Protein AF-A0A0Q5XTB3-F1 (afdb_monomer)

Sequence (108 aa):
MIGFASEKLMALEVGTKTGAGYGEKNGFRLAQRNGYRNRDWETRAGTVELRIPKLRTGSYFPSFIEPRHMAEKALPAVIQEAYIQGVSTRSVDNLAKAMGRTKALHSP

Secondary structure (DSSP, 8-state):
-HHHHHHHHHHHHHHHHHTS-TT---TT----EEEEEEEEEEETTEEEEEEEEEESSS----TTB-TT--BBTHHHHHHHHHHHTT--HHHHHHHHHHTT--S-S---

Structure (mmCIF, N/CA/C/O backbone):
data_AF-A0A0Q5XTB3-F1
#
_entry.id   AF-A0A0Q5XTB3-F1
#
loop_
_atom_site.group_PDB
_atom_site.id
_atom_site.type_symbol
_atom_site.label_atom_id
_atom_site.label_alt_id
_atom_site.label_comp_id
_atom_site.label_asym_id
_atom_site.label_entity_id
_atom_site.label_seq_id
_atom_site.pdbx_PDB_ins_code
_atom_site.Cartn_x
_atom_site.Cartn_y
_atom_site.Cartn_z
_atom_site.occupancy
_atom_site.B_iso_or_equiv
_atom_site.auth_seq_id
_atom_site.auth_comp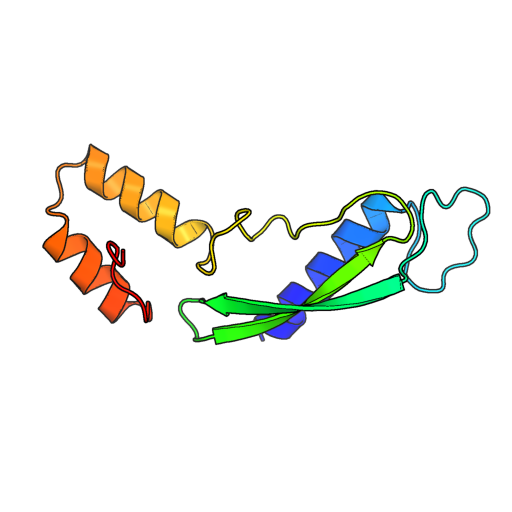_id
_atom_site.auth_asym_id
_atom_site.auth_atom_id
_atom_site.pdbx_PDB_model_num
ATOM 1 N N . MET A 1 1 ? -12.480 -10.373 -1.030 1.00 74.62 1 MET A N 1
ATOM 2 C CA . MET A 1 1 ? -12.607 -9.155 -1.868 1.00 74.62 1 MET A CA 1
ATOM 3 C C . MET A 1 1 ? -11.457 -8.174 -1.652 1.00 74.62 1 MET A C 1
ATOM 5 O O . MET A 1 1 ? -10.769 -7.880 -2.619 1.00 74.62 1 MET A O 1
ATOM 9 N N . ILE A 1 2 ? -11.182 -7.717 -0.422 1.00 81.31 2 ILE A N 1
ATOM 10 C CA . ILE A 1 2 ? -10.150 -6.690 -0.177 1.00 81.31 2 ILE A CA 1
ATOM 11 C C . ILE A 1 2 ? -8.719 -7.135 -0.540 1.00 81.31 2 ILE A C 1
ATOM 13 O O . ILE A 1 2 ? -8.020 -6.389 -1.210 1.00 81.31 2 ILE A O 1
ATOM 17 N N . GLY A 1 3 ? -8.316 -8.378 -0.235 1.00 84.81 3 GLY A N 1
ATOM 18 C CA . GLY A 1 3 ? -6.981 -8.883 -0.602 1.00 84.81 3 GLY A CA 1
ATOM 19 C C . GLY A 1 3 ? -6.714 -8.898 -2.113 1.00 84.81 3 GLY A C 1
ATOM 20 O O . GLY A 1 3 ? -5.632 -8.521 -2.553 1.00 84.81 3 GLY A O 1
ATOM 21 N N . PHE A 1 4 ? -7.728 -9.234 -2.917 1.00 83.75 4 PHE A N 1
ATOM 22 C CA . PHE A 1 4 ? -7.643 -9.173 -4.379 1.00 83.75 4 PHE A CA 1
ATOM 23 C C . PHE A 1 4 ? -7.477 -7.731 -4.876 1.00 83.75 4 PHE A C 1
ATOM 25 O O . PHE A 1 4 ? -6.622 -7.457 -5.717 1.00 83.75 4 PHE A O 1
ATOM 32 N N . ALA A 1 5 ? -8.263 -6.797 -4.330 1.00 86.44 5 ALA A N 1
ATOM 33 C CA . ALA A 1 5 ? -8.138 -5.381 -4.660 1.00 86.44 5 ALA A CA 1
ATOM 34 C C . ALA A 1 5 ? -6.746 -4.836 -4.293 1.00 86.44 5 ALA A C 1
ATOM 36 O O . ALA A 1 5 ? -6.124 -4.163 -5.112 1.00 86.44 5 ALA A O 1
ATOM 37 N N . SER A 1 6 ? -6.215 -5.191 -3.119 1.00 89.44 6 SER A N 1
ATOM 38 C CA . SER A 1 6 ? -4.861 -4.821 -2.692 1.00 89.44 6 SER A CA 1
ATOM 39 C C . SER A 1 6 ? -3.789 -5.374 -3.623 1.00 89.44 6 SER A C 1
ATOM 41 O O . SER A 1 6 ? -2.874 -4.646 -3.996 1.00 89.44 6 SER A O 1
ATOM 43 N N . GLU A 1 7 ? -3.895 -6.638 -4.040 1.00 90.56 7 GLU A N 1
ATOM 44 C CA . GLU A 1 7 ? -2.954 -7.236 -4.989 1.00 90.56 7 GLU A CA 1
ATOM 45 C C . GLU A 1 7 ? -2.952 -6.491 -6.330 1.00 90.56 7 GLU A C 1
ATOM 47 O O . GLU A 1 7 ? -1.888 -6.147 -6.854 1.00 90.56 7 GLU A O 1
ATOM 52 N N . LYS A 1 8 ? -4.139 -6.185 -6.870 1.00 91.25 8 LYS A N 1
ATOM 53 C CA . LYS A 1 8 ? -4.274 -5.437 -8.128 1.00 91.25 8 LYS A CA 1
ATOM 54 C C . LYS A 1 8 ? -3.747 -4.014 -8.007 1.00 91.25 8 LYS A C 1
ATOM 56 O O . LYS A 1 8 ? -3.019 -3.570 -8.894 1.00 91.25 8 LYS A O 1
ATOM 61 N N . LEU A 1 9 ? -4.040 -3.331 -6.903 1.00 91.69 9 LEU A N 1
ATOM 62 C CA . LEU A 1 9 ? -3.540 -1.985 -6.654 1.00 91.69 9 LEU A CA 1
ATOM 63 C C . LEU A 1 9 ? -2.010 -1.974 -6.552 1.00 91.69 9 LEU A C 1
ATOM 65 O O . LEU A 1 9 ? -1.360 -1.172 -7.219 1.00 91.69 9 LEU A O 1
ATOM 69 N N . MET A 1 10 ? -1.414 -2.928 -5.828 1.00 94.62 10 MET A N 1
ATOM 70 C CA . MET A 1 10 ? 0.045 -3.068 -5.775 1.00 94.62 10 MET A CA 1
ATOM 71 C C . MET A 1 10 ? 0.648 -3.365 -7.154 1.00 94.62 10 MET A C 1
ATOM 73 O O . MET A 1 10 ? 1.710 -2.844 -7.502 1.00 94.62 10 MET A O 1
ATOM 77 N N . ALA A 1 11 ? -0.011 -4.196 -7.965 1.00 90.94 11 ALA A N 1
ATOM 78 C CA . ALA A 1 11 ? 0.454 -4.498 -9.313 1.00 90.94 11 ALA A CA 1
ATOM 79 C C . ALA A 1 11 ? 0.461 -3.255 -10.217 1.00 90.94 11 ALA A C 1
ATOM 81 O O . ALA A 1 11 ? 1.419 -3.103 -10.983 1.00 90.94 11 ALA A O 1
ATOM 82 N N . LEU A 1 12 ? -0.552 -2.389 -10.100 1.00 92.50 12 LEU A N 1
ATOM 83 C CA . LEU A 1 12 ? -0.654 -1.115 -10.816 1.00 92.50 12 LEU A CA 1
ATOM 84 C C . LEU A 1 12 ? 0.409 -0.117 -10.350 1.00 92.50 12 LEU A C 1
ATOM 86 O O . LEU A 1 12 ? 1.174 0.371 -11.174 1.00 92.50 12 LEU A O 1
ATOM 90 N N . GLU A 1 13 ? 0.531 0.118 -9.040 1.00 93.69 13 GLU A N 1
ATOM 91 C CA . GLU A 1 13 ? 1.528 1.042 -8.478 1.00 93.69 13 GLU A CA 1
ATO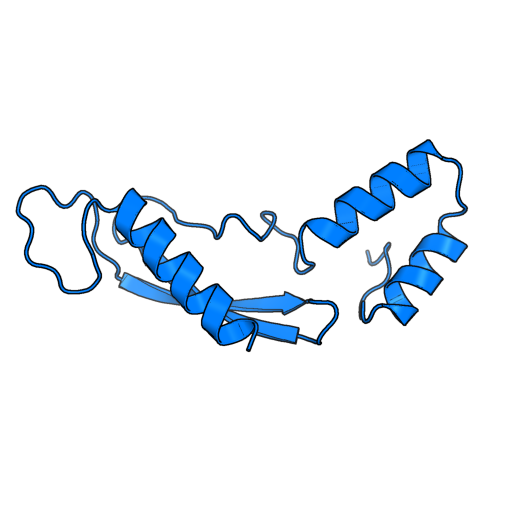M 92 C C . GLU A 1 13 ? 2.955 0.666 -8.897 1.00 93.69 13 GLU A C 1
ATOM 94 O O . GLU A 1 13 ? 3.752 1.516 -9.300 1.00 93.69 13 GLU A O 1
ATOM 99 N N . VAL A 1 14 ? 3.285 -0.629 -8.846 1.00 95.00 14 VAL A N 1
ATOM 100 C CA . VAL A 1 14 ? 4.592 -1.110 -9.297 1.00 95.00 14 VAL A CA 1
ATOM 101 C C . VAL A 1 14 ? 4.740 -0.985 -10.812 1.00 95.00 14 VAL A C 1
ATOM 103 O O . VAL A 1 14 ? 5.840 -0.703 -11.285 1.00 95.00 14 VAL A O 1
ATOM 106 N N . GLY A 1 15 ? 3.669 -1.189 -11.581 1.00 92.12 15 GLY A N 1
ATOM 107 C CA . GLY A 1 15 ? 3.667 -0.953 -13.025 1.00 92.12 15 GLY A CA 1
ATOM 108 C C . GLY A 1 15 ? 4.063 0.486 -13.350 1.00 92.12 15 GLY A C 1
ATOM 109 O O . GLY A 1 15 ? 5.057 0.704 -14.037 1.00 92.12 15 GLY A O 1
ATOM 110 N N . THR A 1 16 ? 3.384 1.454 -12.732 1.00 92.44 16 THR A N 1
ATOM 111 C CA . THR A 1 16 ? 3.703 2.884 -12.842 1.00 92.44 16 THR A CA 1
ATOM 112 C C . THR A 1 16 ? 5.148 3.175 -12.439 1.00 92.44 16 THR A C 1
ATOM 114 O O . THR A 1 16 ? 5.861 3.875 -13.148 1.00 92.44 16 THR A O 1
ATOM 117 N N . LYS A 1 17 ? 5.626 2.590 -11.332 1.00 92.25 17 LYS A N 1
ATOM 118 C CA . LYS A 1 17 ? 6.992 2.822 -10.836 1.00 92.25 17 LYS A CA 1
ATOM 119 C C . LYS A 1 17 ? 8.086 2.234 -11.730 1.00 92.25 17 LYS A C 1
ATOM 121 O O . LYS A 1 17 ? 9.185 2.774 -11.794 1.00 92.25 17 LYS A O 1
ATOM 126 N N . THR A 1 18 ? 7.816 1.099 -12.368 1.00 94.06 18 THR A N 1
ATOM 127 C CA . THR A 1 18 ? 8.786 0.408 -13.235 1.00 94.06 18 THR A CA 1
ATOM 128 C C . THR A 1 18 ? 8.673 0.826 -14.701 1.00 94.06 18 THR A C 1
ATOM 130 O O . THR A 1 18 ? 9.562 0.494 -15.484 1.00 94.06 18 THR A O 1
ATOM 133 N N . GLY A 1 19 ? 7.613 1.557 -15.061 1.00 93.25 19 GLY A N 1
ATOM 134 C CA . GLY A 1 19 ? 7.292 1.942 -16.434 1.00 93.25 19 GLY A CA 1
ATOM 135 C C . GLY A 1 19 ? 6.767 0.790 -17.295 1.00 93.25 19 GLY A C 1
ATOM 136 O O . GLY A 1 19 ? 6.707 0.932 -18.510 1.00 93.25 19 GLY A O 1
ATOM 137 N N . ALA A 1 20 ? 6.439 -0.363 -16.698 1.00 92.62 20 ALA A N 1
ATOM 138 C CA . ALA A 1 20 ? 5.977 -1.542 -17.425 1.00 92.62 20 ALA A CA 1
ATOM 139 C C . ALA A 1 20 ? 5.202 -2.519 -16.524 1.00 92.62 20 ALA A C 1
ATOM 141 O O . ALA A 1 20 ? 5.495 -2.684 -15.337 1.00 92.62 20 ALA A O 1
ATOM 142 N N . GLY A 1 21 ? 4.245 -3.239 -17.103 1.00 89.31 21 GLY A N 1
ATOM 143 C CA . GLY A 1 21 ? 3.511 -4.314 -16.444 1.00 89.31 21 GLY A CA 1
ATOM 144 C C . GLY A 1 21 ? 4.385 -5.519 -16.075 1.00 89.31 21 GLY A C 1
ATOM 145 O O . GLY A 1 21 ? 5.542 -5.659 -16.481 1.00 89.31 21 GLY A O 1
ATOM 146 N N . TYR A 1 22 ? 3.847 -6.447 -15.283 1.00 87.06 22 TYR A N 1
ATOM 147 C CA . TYR A 1 22 ? 4.573 -7.682 -14.970 1.00 87.06 22 TYR A CA 1
ATOM 148 C C . TYR A 1 22 ? 4.762 -8.539 -16.232 1.00 87.06 22 TYR A C 1
ATOM 150 O O . TYR A 1 22 ? 3.808 -8.769 -16.963 1.00 87.06 22 TYR A O 1
ATOM 158 N N . GLY A 1 23 ? 5.994 -8.983 -16.502 1.00 86.88 23 GLY A N 1
ATOM 159 C CA . GLY A 1 23 ? 6.330 -9.776 -17.697 1.00 86.88 23 GLY A CA 1
ATOM 160 C C . GLY A 1 23 ? 6.336 -9.014 -19.032 1.00 86.88 23 GLY A C 1
ATOM 161 O O . GLY A 1 23 ? 6.756 -9.572 -20.041 1.00 86.88 23 GLY A O 1
ATOM 162 N N . GLU A 1 24 ? 5.924 -7.747 -19.053 1.00 91.44 24 GLU A N 1
ATOM 163 C CA . GLU A 1 24 ? 5.853 -6.943 -20.277 1.00 91.44 24 GLU A CA 1
ATOM 164 C C . GLU A 1 24 ? 7.247 -6.636 -20.853 1.00 91.44 24 GLU A C 1
ATOM 166 O O . GLU A 1 24 ? 8.116 -6.081 -20.172 1.00 91.44 24 GLU A O 1
ATOM 171 N N . LYS A 1 25 ? 7.474 -6.954 -22.129 1.00 91.56 25 LYS A N 1
ATOM 172 C CA . LYS A 1 25 ? 8.718 -6.589 -22.817 1.00 91.56 25 LYS A CA 1
ATOM 173 C C . LYS A 1 25 ? 8.697 -5.097 -23.153 1.00 91.56 25 LYS A C 1
ATOM 175 O O . LYS A 1 25 ? 7.987 -4.685 -24.059 1.00 91.56 25 LYS A O 1
ATOM 180 N N . ASN A 1 26 ? 9.494 -4.308 -22.438 1.00 92.25 26 ASN A N 1
ATOM 181 C CA . ASN A 1 26 ? 9.635 -2.871 -22.664 1.00 92.25 26 ASN A CA 1
ATOM 182 C C . ASN A 1 26 ? 11.105 -2.460 -22.480 1.00 92.25 26 ASN A C 1
ATOM 184 O O . ASN A 1 26 ? 11.682 -2.693 -21.414 1.00 92.25 26 ASN A O 1
ATOM 188 N N . GLY A 1 27 ? 11.704 -1.871 -23.521 1.00 90.50 27 GLY A N 1
ATOM 189 C CA . GLY A 1 27 ? 13.103 -1.425 -23.522 1.00 90.50 27 GLY A CA 1
ATOM 190 C C . GLY A 1 27 ? 13.384 -0.228 -22.607 1.00 90.50 27 GLY A C 1
ATOM 191 O O . GLY A 1 27 ? 14.525 -0.027 -22.211 1.00 90.50 27 GLY A O 1
ATOM 192 N N . PHE A 1 28 ? 12.351 0.519 -22.214 1.00 92.94 28 PHE A N 1
ATOM 193 C CA . PHE A 1 28 ? 12.438 1.677 -21.318 1.00 92.94 28 PHE A CA 1
ATOM 194 C C . PHE A 1 28 ? 12.130 1.335 -19.851 1.00 92.94 28 PHE A C 1
ATOM 196 O O . PHE A 1 28 ? 11.967 2.227 -19.020 1.00 92.94 28 PHE A O 1
ATOM 203 N N . ARG A 1 29 ? 12.024 0.044 -19.505 1.00 94.88 29 ARG A N 1
ATOM 204 C CA . ARG A 1 29 ? 11.726 -0.391 -18.135 1.00 94.88 29 ARG A CA 1
ATOM 205 C C . ARG A 1 29 ? 12.813 0.066 -17.159 1.00 94.88 29 ARG A C 1
ATOM 207 O O . ARG A 1 29 ? 13.983 -0.267 -17.316 1.00 94.88 29 ARG A O 1
ATOM 214 N N . LEU A 1 30 ? 12.387 0.713 -16.077 1.00 94.56 30 LEU A N 1
ATOM 215 C CA . LEU A 1 30 ? 13.279 1.311 -15.080 1.00 94.56 30 LEU A CA 1
ATOM 216 C C . LEU A 1 30 ?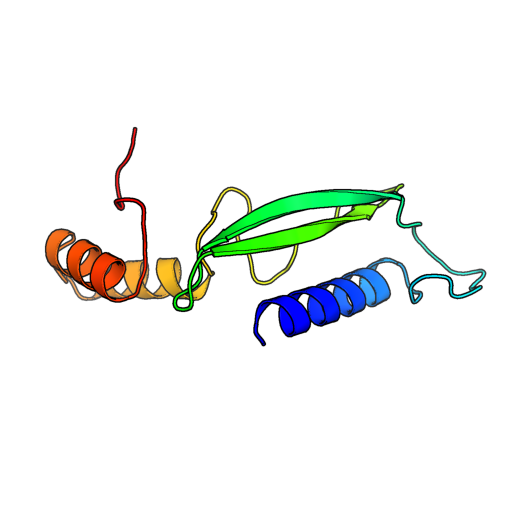 13.780 0.312 -14.027 1.00 94.56 30 LEU A C 1
ATOM 218 O O . LEU A 1 30 ? 14.896 0.433 -13.529 1.00 94.56 30 LEU A O 1
ATOM 222 N N . ALA A 1 31 ? 12.963 -0.678 -13.657 1.00 94.25 31 ALA A N 1
ATOM 223 C CA . ALA A 1 31 ? 13.346 -1.699 -12.685 1.00 94.25 31 ALA A CA 1
ATOM 224 C C . ALA A 1 31 ? 12.584 -3.014 -12.890 1.00 94.25 31 ALA A C 1
ATOM 226 O O . ALA A 1 31 ? 11.467 -3.045 -13.402 1.00 94.25 31 ALA A O 1
ATOM 227 N N . GLN A 1 32 ? 13.193 -4.118 -12.455 1.00 92.69 32 GLN A N 1
ATOM 228 C CA . GLN A 1 32 ? 12.592 -5.454 -12.486 1.00 92.69 32 GLN A CA 1
ATOM 229 C C . GLN A 1 32 ? 12.025 -5.835 -11.119 1.00 92.69 32 GLN A C 1
ATOM 231 O O . GLN A 1 32 ? 12.587 -5.463 -10.088 1.00 92.69 32 GLN A O 1
ATOM 236 N N . ARG A 1 33 ? 10.945 -6.623 -11.099 1.00 92.81 33 ARG A N 1
ATOM 237 C CA . ARG A 1 33 ? 10.448 -7.251 -9.864 1.00 92.81 33 ARG A CA 1
ATOM 238 C C . ARG A 1 33 ? 11.306 -8.476 -9.533 1.00 92.81 33 ARG A C 1
ATOM 240 O O . ARG A 1 33 ? 11.674 -9.216 -10.438 1.00 92.81 33 ARG A O 1
ATOM 247 N N . ASN A 1 34 ? 11.606 -8.703 -8.257 1.00 93.62 34 ASN A N 1
ATOM 248 C CA . ASN A 1 34 ? 12.435 -9.821 -7.796 1.00 93.62 34 ASN A CA 1
ATOM 249 C C . ASN A 1 34 ? 11.797 -10.534 -6.594 1.00 93.62 34 ASN A C 1
ATOM 251 O O . ASN A 1 34 ? 12.283 -10.458 -5.465 1.00 93.62 34 ASN A O 1
ATOM 255 N N . GLY A 1 35 ? 10.663 -11.191 -6.836 1.00 93.56 35 GLY A N 1
ATOM 256 C CA . GLY A 1 35 ? 9.892 -11.885 -5.808 1.00 93.56 35 GLY A CA 1
ATOM 257 C C . GLY A 1 35 ? 9.095 -10.948 -4.898 1.00 93.56 35 GLY A C 1
ATOM 258 O O . GLY A 1 35 ? 8.831 -9.789 -5.228 1.00 93.56 35 GLY A O 1
ATOM 259 N N . TYR A 1 36 ? 8.707 -11.474 -3.737 1.00 95.06 36 TYR A N 1
ATOM 260 C CA . TYR A 1 36 ? 7.766 -10.837 -2.815 1.00 95.06 36 TYR A CA 1
ATOM 261 C C . TYR A 1 36 ? 8.282 -10.888 -1.376 1.00 95.06 36 TYR A C 1
ATOM 263 O O . TYR A 1 36 ? 9.186 -11.665 -1.059 1.00 95.06 36 TYR A O 1
ATOM 271 N N . ARG A 1 37 ? 7.722 -10.037 -0.520 1.00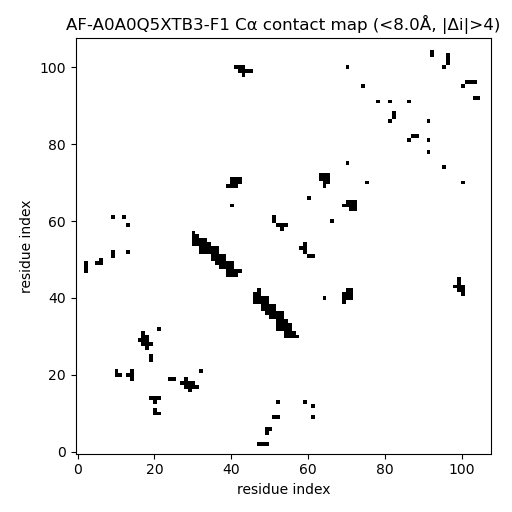 93.62 37 ARG A N 1
ATOM 272 C CA . ARG A 1 37 ? 7.854 -10.114 0.937 1.00 93.62 37 ARG A CA 1
ATOM 273 C C . ARG A 1 37 ? 6.462 -10.183 1.556 1.00 93.62 37 ARG A C 1
ATOM 275 O O . ARG A 1 37 ? 5.589 -9.424 1.133 1.00 93.62 37 ARG A O 1
ATOM 282 N N . ASN A 1 38 ? 6.279 -11.071 2.523 1.00 93.44 38 ASN A N 1
ATOM 283 C CA . ASN A 1 38 ? 5.000 -11.223 3.206 1.00 93.44 38 ASN A CA 1
ATOM 284 C C . ASN A 1 38 ? 4.883 -10.181 4.318 1.00 93.44 38 ASN A C 1
ATOM 286 O O . ASN A 1 38 ? 5.882 -9.823 4.951 1.00 93.44 38 ASN A O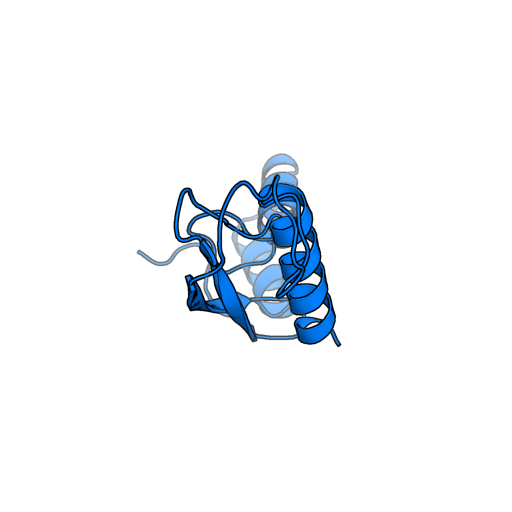 1
ATOM 290 N N . ARG A 1 39 ? 3.677 -9.656 4.512 1.00 90.75 39 ARG A N 1
ATOM 291 C CA . ARG A 1 39 ? 3.366 -8.728 5.595 1.00 90.75 39 ARG A CA 1
ATOM 292 C C . ARG A 1 39 ? 1.879 -8.749 5.903 1.00 90.75 39 ARG A C 1
ATOM 294 O O . ARG A 1 39 ? 1.073 -8.594 4.993 1.00 90.75 39 ARG A O 1
ATOM 301 N N . ASP A 1 40 ? 1.548 -8.827 7.182 1.00 90.50 40 ASP A N 1
ATOM 302 C CA . ASP A 1 40 ? 0.166 -8.724 7.635 1.00 90.50 40 ASP A CA 1
ATOM 303 C C . ASP A 1 40 ? -0.335 -7.283 7.561 1.00 90.50 40 ASP A C 1
ATOM 305 O O . ASP A 1 40 ? 0.359 -6.335 7.947 1.00 90.50 40 ASP A O 1
ATOM 309 N N . TRP A 1 41 ? -1.555 -7.131 7.060 1.00 88.69 41 TRP A N 1
ATOM 310 C CA . TRP A 1 41 ? -2.286 -5.877 7.024 1.00 88.69 41 TRP A CA 1
ATOM 311 C C . TRP A 1 41 ? -3.596 -6.027 7.792 1.00 88.69 41 TRP A C 1
ATOM 313 O O . TRP A 1 41 ? -4.490 -6.770 7.390 1.00 88.69 41 TRP A O 1
ATOM 323 N N . GLU A 1 42 ? -3.688 -5.336 8.923 1.00 84.25 42 GLU A N 1
ATOM 324 C CA . GLU A 1 42 ? -4.877 -5.302 9.766 1.00 84.25 42 GLU A CA 1
ATOM 325 C C . GLU A 1 42 ? -5.897 -4.331 9.159 1.00 84.25 42 GLU A C 1
ATOM 327 O O . GLU A 1 42 ? -5.662 -3.120 9.069 1.00 84.25 42 GLU A O 1
ATOM 332 N N . THR A 1 43 ? -7.042 -4.876 8.749 1.00 78.31 43 THR A N 1
ATOM 333 C CA . THR A 1 43 ? -8.185 -4.117 8.229 1.00 78.31 43 THR A CA 1
ATOM 334 C C . THR A 1 43 ? -9.407 -4.344 9.113 1.00 78.31 43 THR A C 1
ATOM 336 O O . THR A 1 43 ? -9.456 -5.293 9.895 1.00 78.31 43 THR A O 1
ATOM 339 N N . ARG A 1 44 ? -10.449 -3.524 8.944 1.00 75.25 44 ARG A N 1
ATOM 340 C CA . ARG A 1 44 ? -11.729 -3.714 9.656 1.00 75.25 44 ARG A CA 1
ATOM 341 C C . ARG A 1 44 ? -12.417 -5.046 9.333 1.00 75.25 44 ARG A C 1
ATOM 343 O O . ARG A 1 44 ? -13.228 -5.522 10.115 1.00 75.25 44 ARG A O 1
ATOM 350 N N . ALA A 1 45 ? -12.102 -5.644 8.182 1.00 79.56 45 ALA A N 1
ATOM 351 C CA . ALA A 1 45 ? -12.631 -6.939 7.755 1.00 79.56 45 ALA A CA 1
ATOM 352 C C . ALA A 1 45 ? -11.756 -8.127 8.207 1.00 79.56 45 ALA A C 1
ATOM 354 O O . ALA A 1 45 ? -11.983 -9.254 7.768 1.00 79.56 45 ALA A O 1
ATOM 355 N N . GLY A 1 46 ? -10.749 -7.877 9.051 1.00 83.25 46 GLY A N 1
ATOM 356 C CA . GLY A 1 46 ? -9.771 -8.857 9.508 1.00 83.25 46 GLY A CA 1
ATOM 357 C C . GLY A 1 46 ? -8.380 -8.650 8.905 1.00 83.25 46 GLY A C 1
ATOM 358 O O . GLY A 1 46 ? -8.120 -7.698 8.160 1.00 83.25 46 GLY A O 1
ATOM 359 N N . THR A 1 47 ? -7.469 -9.553 9.256 1.00 87.44 47 THR A N 1
ATOM 360 C CA . THR A 1 47 ? -6.077 -9.524 8.797 1.00 87.44 47 THR A CA 1
ATOM 361 C C . THR A 1 47 ? -5.954 -10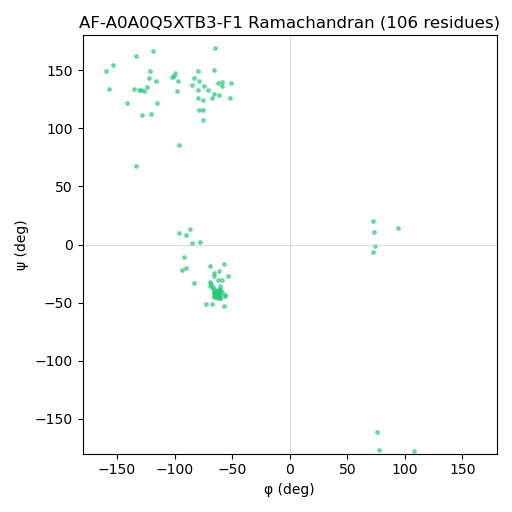.093 7.390 1.00 87.44 47 THR A C 1
ATOM 363 O O . THR A 1 47 ? -6.468 -11.169 7.088 1.00 87.44 47 THR A O 1
ATOM 366 N N . VAL A 1 48 ? -5.237 -9.376 6.530 1.00 90.44 48 VAL A N 1
ATOM 367 C CA . VAL A 1 48 ? -4.930 -9.776 5.157 1.00 90.44 48 VAL A CA 1
ATOM 368 C C . VAL A 1 48 ? -3.425 -9.976 5.035 1.00 90.44 48 VAL A C 1
ATOM 370 O O . VAL A 1 48 ? -2.658 -9.040 5.258 1.00 90.44 48 VAL A O 1
ATOM 373 N N . GLU A 1 49 ? -2.989 -11.170 4.640 1.00 91.94 49 GLU A N 1
ATOM 374 C CA . GLU A 1 49 ? -1.582 -11.407 4.311 1.00 91.94 49 GLU A CA 1
ATOM 375 C C . GLU A 1 49 ? -1.267 -10.789 2.942 1.00 91.94 49 GLU A C 1
ATOM 377 O O . GLU A 1 49 ? -1.807 -11.185 1.906 1.00 91.94 49 GLU A O 1
ATOM 382 N N . LEU A 1 50 ? -0.383 -9.794 2.920 1.00 93.56 50 LEU A N 1
ATOM 383 C CA . LEU A 1 50 ? 0.046 -9.135 1.696 1.00 93.56 50 LEU A CA 1
ATOM 384 C C . LEU A 1 50 ? 1.362 -9.699 1.196 1.00 93.56 50 LEU A C 1
ATOM 386 O O . LEU A 1 50 ? 2.362 -9.743 1.911 1.00 93.56 50 LEU A O 1
ATOM 390 N N . ARG A 1 51 ? 1.397 -10.005 -0.100 1.00 94.94 51 ARG A N 1
ATOM 391 C CA . ARG A 1 51 ? 2.621 -10.335 -0.833 1.00 94.94 51 ARG A CA 1
ATOM 392 C C . ARG A 1 51 ? 3.128 -9.083 -1.530 1.00 94.94 51 ARG A C 1
ATOM 394 O O . ARG A 1 51 ? 2.815 -8.832 -2.691 1.00 94.94 51 ARG A O 1
ATOM 401 N N . ILE A 1 52 ? 3.903 -8.269 -0.821 1.00 94.56 52 ILE A N 1
ATOM 402 C CA . ILE A 1 52 ? 4.386 -6.991 -1.349 1.00 94.56 52 ILE A CA 1
ATOM 403 C C . ILE A 1 52 ? 5.526 -7.246 -2.353 1.00 94.56 52 ILE A C 1
ATOM 405 O O . ILE A 1 52 ? 6.532 -7.860 -1.979 1.00 94.56 52 ILE A O 1
ATOM 409 N N . PRO A 1 53 ? 5.435 -6.766 -3.609 1.00 95.56 53 PRO A N 1
ATOM 410 C CA . PRO A 1 53 ? 6.500 -6.923 -4.595 1.00 95.56 53 PRO A CA 1
ATOM 411 C C . PRO A 1 53 ? 7.835 -6.310 -4.149 1.00 95.56 53 PRO A C 1
ATOM 413 O O . PRO A 1 53 ? 7.892 -5.212 -3.586 1.00 95.56 53 PRO A O 1
ATOM 416 N N . LYS A 1 54 ? 8.931 -7.012 -4.440 1.00 95.31 54 LYS A N 1
ATOM 417 C CA . LYS A 1 54 ? 10.300 -6.498 -4.307 1.00 95.31 54 LYS A CA 1
ATOM 418 C C . LYS A 1 54 ? 10.788 -6.002 -5.662 1.00 95.31 54 LYS A C 1
ATOM 420 O O . LYS A 1 54 ? 10.526 -6.640 -6.679 1.00 95.31 54 LYS A O 1
ATOM 425 N N . LEU A 1 55 ? 11.517 -4.891 -5.672 1.00 95.19 55 LEU A N 1
ATOM 426 C CA . LEU A 1 55 ? 12.208 -4.395 -6.860 1.00 95.19 55 LEU A CA 1
ATOM 427 C C . LEU A 1 55 ? 13.688 -4.765 -6.779 1.00 95.19 55 LEU A C 1
ATOM 429 O O . LEU A 1 55 ? 14.258 -4.800 -5.692 1.00 95.19 55 LEU A O 1
ATOM 433 N N . ARG A 1 56 ? 14.301 -5.064 -7.927 1.00 92.81 56 ARG A N 1
ATOM 434 C CA . ARG A 1 56 ? 15.742 -5.339 -8.035 1.00 92.81 56 ARG A CA 1
ATOM 435 C C . ARG A 1 56 ? 16.573 -4.077 -7.797 1.00 92.81 56 ARG A C 1
ATOM 437 O O . ARG A 1 56 ? 17.652 -4.170 -7.228 1.00 92.81 56 ARG A O 1
ATOM 444 N N . THR A 1 57 ? 16.028 -2.929 -8.194 1.00 91.75 57 THR A N 1
ATOM 445 C CA . THR A 1 57 ? 16.607 -1.599 -7.987 1.00 91.75 57 THR A CA 1
ATOM 446 C C . THR A 1 57 ? 15.534 -0.679 -7.411 1.00 91.75 57 THR A C 1
ATOM 448 O O . THR A 1 57 ? 14.408 -0.648 -7.913 1.00 91.75 57 THR A O 1
ATOM 451 N N . GLY A 1 58 ? 15.877 0.063 -6.357 1.00 91.25 58 GLY A N 1
ATOM 452 C CA . GLY A 1 58 ? 14.941 0.916 -5.622 1.00 91.25 58 GLY A CA 1
ATOM 453 C C . GLY A 1 58 ? 14.026 0.148 -4.660 1.00 91.25 58 GLY A C 1
ATOM 454 O O . GLY A 1 58 ? 14.134 -1.064 -4.483 1.00 91.25 58 GLY A O 1
ATOM 455 N N . SER A 1 59 ? 13.110 0.868 -4.014 1.00 89.69 59 SER A N 1
ATOM 456 C CA . SER A 1 59 ? 12.161 0.310 -3.046 1.00 89.69 59 SER A CA 1
ATOM 457 C C . SER A 1 59 ? 10.719 0.558 -3.478 1.00 89.69 59 SER A C 1
ATOM 459 O O . SER A 1 59 ? 10.403 1.551 -4.130 1.00 89.69 59 SER A O 1
ATOM 461 N N . TYR A 1 60 ? 9.815 -0.344 -3.113 1.00 91.62 60 TYR A N 1
ATOM 462 C CA . TYR A 1 60 ? 8.376 -0.158 -3.278 1.00 91.62 60 TYR A CA 1
ATOM 463 C C . TYR A 1 60 ? 7.690 -0.450 -1.952 1.00 91.62 60 TYR A C 1
ATOM 465 O O . TYR A 1 60 ? 7.991 -1.471 -1.331 1.00 91.62 60 TYR A O 1
ATOM 473 N N . PHE A 1 61 ? 6.780 0.422 -1.532 1.00 90.56 61 PHE A N 1
ATOM 474 C CA . PHE A 1 61 ? 5.907 0.218 -0.384 1.00 90.56 61 PHE A CA 1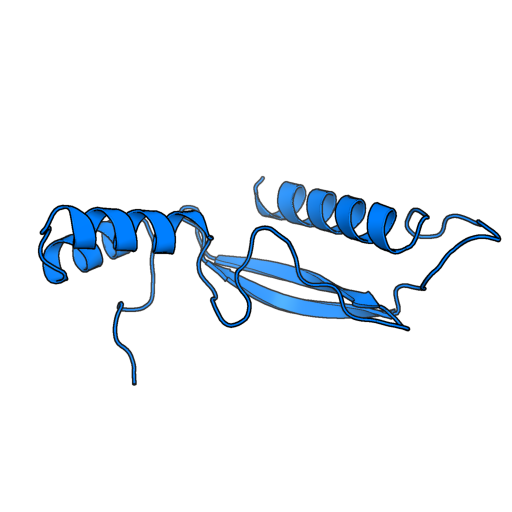
ATOM 475 C C . PHE A 1 61 ? 4.486 0.633 -0.790 1.00 90.56 61 PHE A C 1
ATOM 477 O O . PHE A 1 61 ? 4.365 1.682 -1.426 1.00 90.56 61 PHE A O 1
ATOM 484 N N . PRO A 1 62 ? 3.447 -0.166 -0.481 1.00 91.06 62 PRO A N 1
ATOM 485 C CA . PRO A 1 62 ? 2.090 0.136 -0.921 1.00 91.06 62 PRO A CA 1
ATOM 486 C C . PRO A 1 62 ? 1.588 1.456 -0.345 1.00 91.06 62 PRO A C 1
ATOM 488 O O . PRO A 1 62 ? 1.802 1.730 0.837 1.00 91.06 62 PRO A O 1
ATOM 491 N N . SER A 1 63 ? 0.897 2.259 -1.155 1.00 86.75 63 SER A N 1
ATOM 492 C CA . SER A 1 63 ? 0.438 3.589 -0.727 1.00 86.75 63 SER A CA 1
ATOM 493 C C . SER A 1 63 ? -0.612 3.547 0.389 1.00 86.75 63 SER A C 1
ATOM 495 O O . SER A 1 63 ? -0.724 4.496 1.164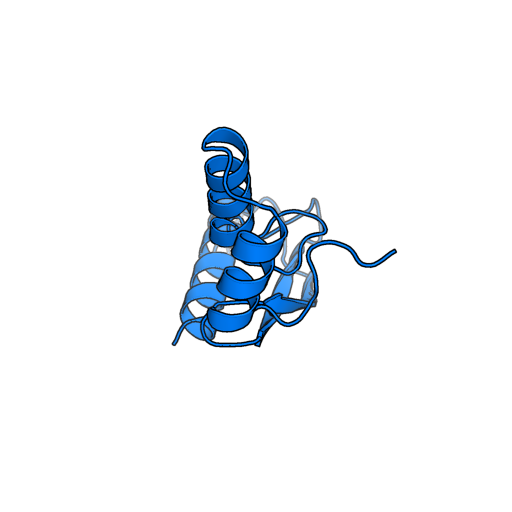 1.00 86.75 63 SER A O 1
ATOM 497 N N . PHE A 1 64 ? -1.352 2.445 0.510 1.00 84.44 64 PHE A N 1
ATOM 498 C CA . PHE A 1 64 ? -2.432 2.255 1.481 1.00 84.44 64 PHE A CA 1
ATOM 499 C C . PHE A 1 64 ? -1.953 1.774 2.863 1.00 84.44 64 PHE A C 1
ATOM 501 O O . PHE A 1 64 ? -2.766 1.586 3.768 1.00 84.44 64 PHE A O 1
ATOM 508 N N . ILE A 1 65 ? -0.637 1.613 3.050 1.00 84.62 65 ILE A N 1
ATOM 509 C CA . ILE A 1 65 ? -0.019 1.232 4.325 1.00 84.62 65 ILE A CA 1
ATOM 510 C C . ILE A 1 65 ? 0.988 2.304 4.725 1.00 84.62 65 ILE A C 1
ATOM 512 O O . ILE A 1 65 ? 1.696 2.864 3.888 1.00 84.62 65 ILE A O 1
ATOM 516 N N . GLU A 1 66 ? 1.079 2.586 6.019 1.00 75.75 66 GLU A N 1
ATOM 517 C CA . GLU A 1 66 ? 2.152 3.418 6.556 1.00 75.75 66 GLU A CA 1
ATOM 518 C C . GLU A 1 66 ? 3.410 2.593 6.849 1.00 75.75 66 GLU A C 1
ATOM 520 O O . GLU A 1 66 ? 3.329 1.493 7.412 1.00 75.75 66 GLU A O 1
ATOM 525 N N . PRO A 1 67 ? 4.605 3.105 6.505 1.00 70.44 67 PRO A N 1
ATOM 526 C CA . PRO A 1 67 ? 5.849 2.468 6.904 1.00 70.44 67 PRO A CA 1
ATOM 527 C C . PRO A 1 67 ? 5.856 2.217 8.419 1.00 70.44 67 PRO A C 1
ATOM 529 O O . PRO A 1 67 ? 5.671 3.140 9.200 1.00 70.44 67 PRO A O 1
ATOM 532 N N . ARG A 1 68 ? 6.101 0.961 8.823 1.00 71.75 68 ARG A N 1
ATOM 533 C CA . ARG A 1 68 ? 6.113 0.465 10.224 1.00 71.75 68 ARG A CA 1
ATOM 534 C C . ARG A 1 68 ? 4.754 0.296 10.925 1.00 71.75 68 ARG A C 1
ATOM 536 O O . ARG A 1 68 ? 4.747 -0.262 12.014 1.00 71.75 68 ARG A O 1
ATOM 543 N N . HIS A 1 69 ? 3.627 0.612 10.289 1.00 73.38 69 HIS A N 1
ATOM 544 C CA . HIS A 1 69 ? 2.299 0.313 10.844 1.00 73.38 69 HIS A CA 1
ATOM 545 C C . HIS A 1 69 ? 1.670 -0.919 10.175 1.00 73.38 69 HIS A C 1
ATOM 547 O O . HIS A 1 69 ? 1.896 -1.182 8.991 1.00 73.38 69 HIS A O 1
ATOM 553 N N . MET A 1 70 ? 0.930 -1.713 10.955 1.00 69.00 70 MET A N 1
ATOM 554 C CA . MET A 1 70 ? 0.168 -2.870 10.452 1.00 69.00 70 MET A CA 1
ATOM 555 C C . MET A 1 70 ? -1.282 -2.503 10.126 1.00 69.00 70 MET A C 1
ATOM 557 O O . MET A 1 70 ? -1.911 -3.190 9.333 1.00 69.00 70 MET A O 1
ATOM 561 N N . ALA A 1 71 ? -1.797 -1.419 10.709 1.00 68.62 71 ALA A N 1
ATOM 562 C CA . ALA A 1 71 ? -3.168 -0.969 10.512 1.00 68.62 71 ALA A CA 1
ATOM 563 C C . ALA A 1 71 ? -3.337 -0.199 9.196 1.00 68.62 71 ALA A C 1
ATOM 565 O O . ALA A 1 71 ? -2.436 0.506 8.738 1.00 68.62 71 ALA A O 1
ATOM 566 N N . GLU A 1 72 ? -4.528 -0.304 8.617 1.00 68.50 72 GLU A N 1
ATOM 567 C CA . GLU A 1 72 ? -5.011 0.577 7.556 1.00 68.50 72 GLU A CA 1
ATOM 568 C C . GLU A 1 72 ? -4.873 2.069 7.913 1.00 68.50 72 GLU A C 1
ATOM 570 O O . GLU A 1 72 ? -5.199 2.484 9.027 1.00 68.50 72 GLU A O 1
ATOM 575 N N . LYS A 1 73 ? -4.451 2.889 6.937 1.00 65.31 73 LYS A N 1
ATOM 576 C CA . LYS A 1 73 ? -4.256 4.349 7.069 1.00 65.31 73 LYS A CA 1
ATOM 577 C C . LYS A 1 73 ? -5.467 5.121 7.601 1.00 65.31 73 LYS A C 1
ATOM 579 O O . LYS A 1 73 ? -5.304 6.165 8.226 1.00 65.31 73 LYS A O 1
ATOM 584 N N . ALA A 1 74 ? -6.679 4.618 7.379 1.00 63.53 74 ALA A N 1
ATOM 585 C CA . ALA A 1 74 ? -7.893 5.248 7.883 1.00 63.53 74 ALA A CA 1
ATOM 586 C C . ALA A 1 74 ? -7.981 5.220 9.421 1.00 63.53 74 ALA A C 1
ATOM 588 O O . ALA A 1 74 ? -8.614 6.090 10.011 1.00 63.53 74 ALA A O 1
ATOM 589 N N . LEU A 1 75 ? -7.357 4.242 10.090 1.00 63.44 75 LEU A N 1
ATOM 590 C CA . LEU A 1 75 ? -7.445 4.109 11.545 1.00 63.44 75 LEU A CA 1
ATOM 591 C C . LEU A 1 75 ? -6.629 5.191 12.284 1.00 63.44 75 LEU A C 1
ATOM 593 O O . LEU A 1 75 ? -7.207 5.860 13.140 1.00 63.44 75 LEU A O 1
ATOM 597 N N . PRO A 1 76 ? -5.335 5.424 11.968 1.00 64.38 76 PRO A N 1
ATOM 598 C CA . PRO A 1 76 ? -4.554 6.500 12.581 1.00 64.38 76 PRO A CA 1
ATOM 599 C C . PRO A 1 76 ? -5.147 7.896 12.370 1.00 64.38 76 PRO A C 1
ATOM 601 O O . PRO A 1 76 ? -5.190 8.670 13.321 1.00 64.38 76 PRO A O 1
ATOM 604 N N . ALA A 1 77 ? -5.653 8.204 11.171 1.00 67.31 77 ALA A N 1
ATOM 605 C CA . ALA A 1 77 ? -6.255 9.507 10.875 1.00 67.31 77 ALA A CA 1
ATOM 606 C C . ALA A 1 77 ? -7.500 9.782 11.740 1.00 67.31 77 ALA A C 1
ATOM 608 O O . ALA A 1 77 ? -7.647 10.864 12.300 1.00 67.31 77 ALA A O 1
ATOM 609 N N . VAL A 1 78 ? -8.362 8.777 11.928 1.00 68.00 78 VAL A N 1
ATOM 610 C CA . VAL A 1 78 ? -9.531 8.883 12.819 1.00 68.00 78 VAL A CA 1
ATOM 611 C C . VAL A 1 78 ? -9.110 9.030 14.284 1.00 68.00 78 VAL A C 1
ATOM 613 O O . VAL A 1 78 ? -9.739 9.773 15.031 1.00 68.00 78 VAL A O 1
ATOM 616 N N . ILE A 1 79 ? -8.039 8.352 14.706 1.00 70.50 79 ILE A N 1
ATOM 617 C CA . ILE A 1 79 ? -7.489 8.483 16.064 1.00 70.50 79 ILE A CA 1
ATOM 618 C C . ILE A 1 79 ? -6.926 9.892 16.296 1.00 70.50 79 ILE A C 1
ATOM 620 O O . ILE A 1 79 ? -7.141 10.459 17.365 1.00 70.50 79 ILE A O 1
ATOM 624 N N . GLN A 1 80 ? -6.237 10.467 15.306 1.00 68.31 80 GLN A N 1
ATOM 625 C CA . GLN A 1 80 ? -5.746 11.845 15.363 1.00 68.31 80 GLN A CA 1
ATOM 626 C C . GLN A 1 80 ? -6.895 12.851 15.455 1.00 68.31 80 GLN A C 1
ATOM 628 O O . GLN A 1 80 ? -6.860 13.717 16.324 1.00 68.31 80 GLN A O 1
ATOM 633 N N . GLU A 1 81 ? -7.934 12.703 14.633 1.00 71.38 81 GLU A N 1
ATOM 634 C CA . GLU A 1 81 ? -9.117 13.567 14.704 1.00 71.38 81 GLU A CA 1
ATOM 635 C C . GLU A 1 81 ? -9.814 13.447 16.066 1.00 71.38 81 GLU A C 1
ATOM 637 O O . GLU A 1 81 ? -10.121 14.448 16.704 1.00 71.38 81 GLU A O 1
ATOM 642 N N . ALA A 1 82 ? -9.984 12.228 16.584 1.00 74.75 82 ALA A N 1
ATOM 643 C CA . ALA A 1 82 ? -10.570 12.011 17.904 1.00 74.75 82 ALA A CA 1
ATOM 644 C C . ALA A 1 82 ? -9.749 12.666 19.031 1.00 74.75 82 ALA A C 1
ATOM 646 O O . ALA A 1 82 ? -10.328 13.188 19.984 1.00 74.75 82 ALA A O 1
ATOM 647 N N . TYR A 1 83 ? -8.415 12.680 18.914 1.00 72.94 83 TYR A N 1
ATOM 648 C CA . TYR A 1 83 ? -7.536 13.394 19.842 1.00 72.94 83 TYR A CA 1
ATOM 649 C C . TYR A 1 83 ? -7.735 14.916 19.763 1.00 72.94 83 TYR A C 1
ATOM 651 O O . TYR A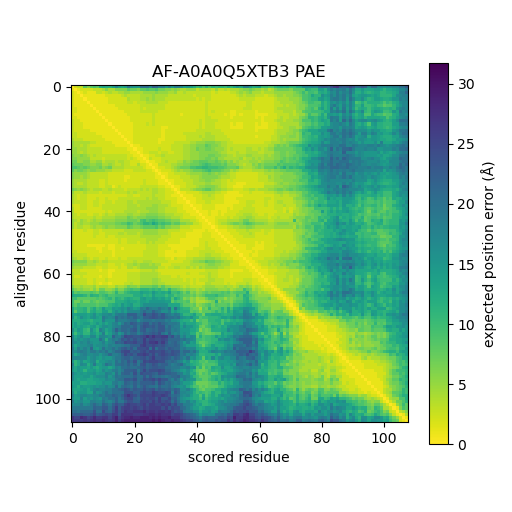 1 83 ? -7.856 15.563 20.801 1.00 72.94 83 TYR A O 1
ATOM 659 N N . ILE A 1 84 ? -7.827 15.480 18.552 1.00 79.19 84 ILE A N 1
ATOM 660 C CA . ILE A 1 84 ? -8.102 16.913 18.328 1.00 79.19 84 ILE A CA 1
ATOM 661 C C . ILE A 1 84 ? -9.459 17.310 18.929 1.00 79.19 84 ILE A C 1
ATOM 663 O O . ILE A 1 84 ? -9.570 18.355 19.564 1.00 79.19 84 ILE A O 1
ATOM 667 N N . GLN A 1 85 ? -10.469 16.450 18.791 1.00 76.81 85 GLN A N 1
ATOM 668 C CA . GLN A 1 85 ? -11.821 16.657 19.323 1.00 76.81 85 GLN A CA 1
ATOM 669 C C . GLN A 1 85 ? -11.939 16.380 20.839 1.00 76.81 85 GLN A C 1
ATOM 671 O O . GLN A 1 85 ? -13.033 16.455 21.396 1.00 76.81 85 GLN A O 1
ATOM 676 N N . GLY A 1 86 ? -10.842 16.036 21.528 1.00 80.00 86 GLY A N 1
ATOM 677 C CA . GLY A 1 86 ? -10.836 15.805 22.977 1.00 80.00 86 GLY A CA 1
ATOM 678 C C . GLY A 1 86 ? -11.531 14.513 23.422 1.00 80.00 86 GLY A C 1
ATOM 679 O O . GLY A 1 86 ? -11.909 14.374 24.587 1.00 80.00 86 GLY A O 1
ATOM 680 N N . VAL A 1 87 ? -11.707 13.545 22.518 1.00 82.12 87 VAL A N 1
ATOM 681 C CA . VAL A 1 87 ? -12.284 12.237 22.848 1.00 82.12 87 VAL A CA 1
ATOM 682 C C . VAL A 1 87 ? -11.286 11.441 23.689 1.00 82.12 87 VAL A C 1
ATOM 684 O O . VAL A 1 87 ? -10.108 11.326 23.349 1.00 82.12 87 VAL A O 1
ATOM 687 N N . SER A 1 88 ? -11.747 10.844 24.794 1.00 82.06 88 SER A N 1
ATOM 688 C CA . SER A 1 88 ? -10.859 10.076 25.675 1.00 82.06 88 SER A CA 1
ATOM 689 C C . SER A 1 88 ? -10.179 8.910 24.943 1.00 82.06 88 SER A C 1
ATOM 691 O O . SER A 1 88 ? -10.818 8.136 24.225 1.00 82.06 88 SER A O 1
ATOM 693 N N . THR A 1 89 ? -8.880 8.724 25.188 1.00 74.56 89 THR A N 1
ATOM 694 C CA . THR A 1 89 ? -8.067 7.669 24.554 1.00 74.56 89 THR A CA 1
ATOM 695 C C . THR A 1 89 ? -8.602 6.260 24.823 1.00 74.56 89 THR A C 1
ATOM 697 O O . THR A 1 89 ? -8.508 5.393 23.958 1.00 74.56 89 THR A O 1
ATOM 700 N N . ARG A 1 90 ? -9.242 6.037 25.981 1.00 74.56 90 ARG A N 1
ATOM 701 C CA . ARG A 1 90 ? -9.936 4.779 26.312 1.00 74.56 90 ARG A CA 1
ATOM 702 C C . ARG A 1 90 ? -11.157 4.532 25.423 1.00 74.56 90 ARG A C 1
ATOM 704 O O . ARG A 1 90 ? -11.361 3.408 24.979 1.00 74.56 90 ARG A O 1
ATOM 711 N N . SER A 1 91 ? -11.950 5.567 25.140 1.00 75.56 91 SER A N 1
ATOM 712 C CA . SER A 1 91 ? -13.106 5.455 24.241 1.00 75.56 91 SER A CA 1
ATOM 713 C C . SER A 1 91 ? -12.667 5.168 22.807 1.00 75.56 91 SER A C 1
ATOM 715 O O . SER A 1 91 ? -13.284 4.351 22.126 1.00 75.56 91 SER A O 1
ATOM 717 N N . VAL A 1 92 ? -11.570 5.790 22.367 1.00 73.50 92 VAL A N 1
ATOM 718 C CA . VAL A 1 92 ? -10.974 5.533 21.050 1.00 73.50 92 VAL A CA 1
ATOM 719 C C . VAL A 1 92 ? -10.443 4.099 20.950 1.00 73.50 92 VAL A C 1
ATOM 721 O O . VAL A 1 92 ? -10.703 3.430 19.954 1.00 73.50 92 VAL A O 1
ATOM 724 N N . ASP A 1 93 ? -9.754 3.593 21.978 1.00 74.88 93 ASP A N 1
ATOM 725 C CA . ASP A 1 93 ? -9.239 2.215 21.999 1.00 74.88 93 ASP A CA 1
ATOM 726 C C . ASP A 1 93 ? -10.377 1.177 22.006 1.00 74.88 93 ASP A C 1
ATOM 728 O O . ASP A 1 93 ? -10.323 0.191 21.271 1.00 74.88 93 ASP A O 1
ATOM 732 N N . ASN A 1 94 ? -11.452 1.428 22.761 1.00 75.81 94 ASN A N 1
ATOM 733 C CA . ASN A 1 94 ? -12.648 0.581 22.768 1.00 75.81 94 ASN A CA 1
ATOM 734 C C . ASN A 1 94 ? -13.351 0.564 21.403 1.00 75.81 94 ASN A C 1
ATOM 736 O O . ASN A 1 94 ? -13.721 -0.505 20.919 1.00 75.81 94 ASN A O 1
ATOM 740 N N . LEU A 1 95 ? -13.495 1.727 20.757 1.00 69.62 95 LEU A N 1
ATOM 741 C CA . LEU A 1 95 ? -14.080 1.826 19.420 1.00 69.62 95 LEU A CA 1
ATOM 742 C C . LEU A 1 95 ? -13.197 1.129 18.376 1.00 69.62 95 LEU A C 1
ATOM 744 O O . LEU A 1 95 ? -13.699 0.401 17.526 1.00 69.62 95 LEU A O 1
ATOM 748 N N . ALA A 1 96 ? -11.876 1.300 18.457 1.00 72.31 96 ALA A N 1
ATOM 749 C CA . ALA A 1 96 ? -10.933 0.632 17.569 1.00 72.31 96 ALA A CA 1
ATOM 750 C C . ALA A 1 96 ? -10.989 -0.898 17.722 1.00 72.31 96 ALA A C 1
ATOM 752 O O . ALA A 1 96 ? -11.018 -1.604 16.714 1.00 72.31 96 ALA A O 1
ATOM 753 N N . LYS A 1 97 ? -11.075 -1.410 18.957 1.00 72.50 97 LYS A N 1
ATOM 754 C CA . LYS A 1 97 ? -11.295 -2.839 19.240 1.00 72.50 97 LYS A CA 1
ATOM 755 C C . LYS A 1 97 ? -12.619 -3.337 18.662 1.00 72.50 97 LYS A C 1
ATOM 757 O O . LYS A 1 97 ? -12.636 -4.362 17.989 1.00 72.50 97 LYS A O 1
ATOM 762 N N . ALA A 1 98 ? -13.706 -2.586 18.853 1.00 69.19 98 ALA A N 1
ATOM 763 C CA . ALA A 1 98 ? -15.013 -2.913 18.279 1.00 69.19 98 ALA A CA 1
ATOM 764 C C . ALA A 1 98 ? -15.001 -2.922 16.736 1.00 69.19 98 ALA A C 1
ATOM 766 O O . ALA A 1 98 ? -15.714 -3.706 16.119 1.00 69.19 98 ALA A O 1
ATOM 767 N N . MET A 1 99 ? -14.155 -2.097 16.110 1.00 64.81 99 MET A N 1
ATOM 768 C CA . MET A 1 99 ? -13.950 -2.046 14.656 1.00 64.81 99 MET A CA 1
ATOM 769 C C . MET A 1 99 ? -12.900 -3.046 14.134 1.00 64.81 99 MET A C 1
ATOM 771 O O . MET A 1 99 ? -12.466 -2.926 12.988 1.00 64.81 99 MET A O 1
ATOM 775 N N . GLY A 1 100 ? -12.489 -4.028 14.944 1.00 62.25 100 GLY A N 1
ATOM 776 C CA . GLY A 1 100 ? -11.636 -5.135 14.498 1.00 62.25 100 GLY A CA 1
ATOM 777 C C . GLY A 1 100 ? -10.134 -4.931 14.699 1.00 62.25 100 GLY A C 1
ATOM 778 O O . GLY A 1 100 ? -9.343 -5.683 14.134 1.00 62.25 100 GLY A O 1
ATOM 779 N N . ARG A 1 101 ? -9.705 -3.945 15.499 1.00 67.12 101 ARG A N 1
ATOM 780 C CA . ARG A 1 101 ? -8.287 -3.784 15.846 1.00 67.12 101 ARG A CA 1
ATOM 781 C C . ARG A 1 101 ? -7.879 -4.760 16.954 1.00 67.12 101 ARG A C 1
ATOM 783 O O . ARG A 1 101 ? -8.463 -4.763 18.035 1.00 67.12 101 ARG A O 1
ATOM 790 N N . THR A 1 102 ? -6.835 -5.544 16.706 1.00 61.91 102 THR A N 1
ATOM 791 C CA . THR A 1 102 ? -6.353 -6.613 17.599 1.00 61.91 102 THR A CA 1
ATOM 792 C C . THR A 1 102 ? -5.305 -6.167 18.620 1.00 61.91 102 THR A C 1
ATOM 794 O O . THR A 1 102 ? -5.132 -6.834 19.638 1.00 61.91 102 THR A O 1
ATOM 797 N N . LYS A 1 103 ? -4.612 -5.040 18.395 1.00 59.84 103 LYS A N 1
ATOM 798 C CA . LYS A 1 103 ? -3.569 -4.517 19.299 1.00 59.84 103 LYS A CA 1
ATOM 799 C C . LYS A 1 103 ? -3.938 -3.158 19.894 1.00 59.84 103 LYS A C 1
ATOM 801 O O . LYS A 1 103 ? -4.483 -2.299 19.200 1.00 59.84 103 LYS A O 1
ATOM 806 N N . ALA A 1 104 ? -3.617 -2.978 21.177 1.00 56.31 104 ALA A N 1
ATOM 807 C CA . ALA A 1 104 ? -3.859 -1.740 21.916 1.00 56.31 104 ALA A CA 1
ATOM 808 C C . ALA A 1 104 ? -3.011 -0.579 21.369 1.00 56.31 104 ALA A C 1
ATOM 810 O O . ALA A 1 104 ? -1.892 -0.783 20.898 1.00 56.31 104 ALA A O 1
ATOM 811 N N . LEU A 1 105 ? -3.526 0.651 21.487 1.00 56.78 105 LEU A N 1
ATOM 812 C CA . LEU A 1 105 ? -2.817 1.891 21.121 1.00 56.78 105 LEU A CA 1
ATOM 813 C C . LEU A 1 105 ? -1.468 2.094 21.840 1.00 56.78 105 LEU A C 1
ATOM 815 O O . LEU A 1 105 ? -0.653 2.900 21.396 1.00 56.78 105 LEU A O 1
ATOM 819 N N . HIS A 1 106 ? -1.233 1.360 22.926 1.00 44.28 106 HIS A N 1
ATOM 820 C CA . HIS A 1 106 ? 0.043 1.246 23.619 1.00 44.28 106 HIS A CA 1
ATOM 821 C C . HIS A 1 106 ? 0.376 -0.240 23.788 1.00 44.28 106 HIS A C 1
ATOM 823 O O . HIS A 1 106 ? -0.280 -0.961 24.538 1.00 44.28 106 HIS A O 1
ATOM 829 N N . SER A 1 107 ? 1.404 -0.707 23.094 1.00 32.97 107 SER A N 1
ATOM 830 C CA . SER A 1 107 ? 2.207 -1.845 23.537 1.00 32.97 107 SER A CA 1
ATOM 831 C C . SER A 1 107 ? 3.660 -1.371 23.529 1.00 32.97 107 SER A C 1
ATOM 833 O O . SER A 1 107 ? 4.023 -0.693 22.563 1.00 32.97 107 SER A O 1
ATOM 835 N N . PRO A 1 108 ? 4.428 -1.623 24.604 1.00 38.81 108 PRO A N 1
ATOM 836 C CA . PRO A 1 108 ? 5.845 -1.273 24.662 1.00 38.81 108 PRO A CA 1
ATOM 837 C C . PRO A 1 108 ? 6.657 -1.983 23.573 1.00 38.81 108 PRO A C 1
ATOM 839 O O . PRO A 1 108 ? 6.235 -3.080 23.130 1.00 38.81 108 PRO A O 1
#

Solvent-accessible surface area (backbone atoms only — not comparable to full-atom values): 6565 Å² total; per-residue (Å²): 112,66,65,59,51,52,52,52,49,48,53,48,57,50,16,68,72,16,66,39,53,89,92,54,91,57,96,78,47,72,44,50,77,61,62,65,46,82,44,68,36,41,35,70,91,44,76,37,79,38,73,45,62,32,44,74,57,74,85,68,76,60,88,70,46,47,92,96,52,47,50,41,56,70,55,61,56,52,51,51,52,37,53,76,72,67,50,54,68,69,60,51,48,52,51,42,42,76,48,49,47,90,71,66,96,73,72,136

Radius of gyration: 17.21 Å; Cα contacts (8 Å, |Δi|>4): 127; chains: 1; bounding box: 32×29×50 Å

Foldseek 3Di:
DVQVVQVVQLQVVVCVVQVHGQPDDDPSGNWHWDFFDWAWAQELVGIDIDGHTATPDDGDDRPQDDVPDRYGPVLVVVLVVCVVVVNDLVVSQVVCVVSRDPDGPDDD

Nearest PDB structures (foldseek):
  6xg8-assembly1_A  TM=7.215E-01  e=5.097E-05  Acetivibrio thermocellus ATCC 27405

pLDDT: mean 81.36, std 13.11, range [32.97, 95.56]

Mean predicted aligned error: 9.2 Å